Protein AF-Q5P622-F1 (afdb_monomer)

Structure (mmCIF, N/CA/C/O backbone):
data_AF-Q5P622-F1
#
_entry.id   AF-Q5P622-F1
#
loop_
_atom_site.group_PDB
_atom_site.id
_atom_site.type_symbol
_atom_site.label_atom_id
_atom_site.label_alt_id
_atom_site.label_comp_id
_atom_site.label_asym_id
_atom_site.label_entity_id
_atom_site.label_seq_id
_atom_site.pdbx_PDB_ins_code
_atom_site.Cartn_x
_atom_site.Cartn_y
_atom_site.Cartn_z
_atom_site.occupancy
_atom_site.B_iso_or_equiv
_atom_site.auth_seq_id
_atom_site.auth_comp_id
_atom_site.auth_asym_id
_atom_site.auth_atom_id
_atom_site.pdbx_PDB_model_num
ATOM 1 N N . THR A 1 1 ? 15.173 1.738 1.545 1.00 84.06 1 THR A N 1
ATOM 2 C CA . THR A 1 1 ? 15.722 2.927 2.232 1.00 84.06 1 THR A CA 1
ATOM 3 C C . THR A 1 1 ? 14.597 3.669 2.927 1.00 84.06 1 THR A C 1
ATOM 5 O O . THR A 1 1 ? 13.474 3.651 2.426 1.00 84.06 1 THR A O 1
ATOM 8 N N . LYS A 1 2 ? 14.891 4.326 4.054 1.00 83.44 2 LYS A N 1
ATOM 9 C CA . LYS A 1 2 ? 13.936 5.117 4.853 1.00 83.44 2 LYS A CA 1
ATOM 10 C C . LYS A 1 2 ? 13.090 6.080 4.001 1.00 83.44 2 LYS A C 1
ATOM 12 O O . LYS A 1 2 ? 11.866 6.056 4.067 1.00 83.44 2 LYS A O 1
ATOM 17 N N . GLY A 1 3 ? 13.731 6.799 3.074 1.00 87.62 3 GLY A N 1
ATOM 18 C CA . GLY A 1 3 ? 13.056 7.775 2.212 1.00 87.62 3 GLY A CA 1
ATOM 19 C C . GLY A 1 3 ? 11.990 7.209 1.259 1.00 87.62 3 GLY A C 1
ATOM 20 O O . GLY A 1 3 ? 11.073 7.938 0.894 1.00 87.62 3 GLY A O 1
ATOM 21 N N . LYS A 1 4 ? 12.048 5.923 0.867 1.00 86.00 4 LYS A N 1
ATOM 22 C CA . LYS A 1 4 ? 10.973 5.310 0.055 1.00 86.00 4 LYS A CA 1
ATOM 23 C C . LYS A 1 4 ? 9.694 5.138 0.879 1.00 86.00 4 LYS A C 1
ATOM 25 O O . LYS A 1 4 ? 8.614 5.485 0.411 1.00 86.00 4 LYS A O 1
ATOM 30 N N . VAL A 1 5 ? 9.840 4.653 2.113 1.00 91.88 5 VAL A N 1
ATOM 31 C CA . VAL A 1 5 ? 8.720 4.411 3.034 1.00 91.88 5 VAL A CA 1
ATOM 32 C C . VAL A 1 5 ? 8.069 5.730 3.443 1.00 91.88 5 VAL A C 1
ATOM 34 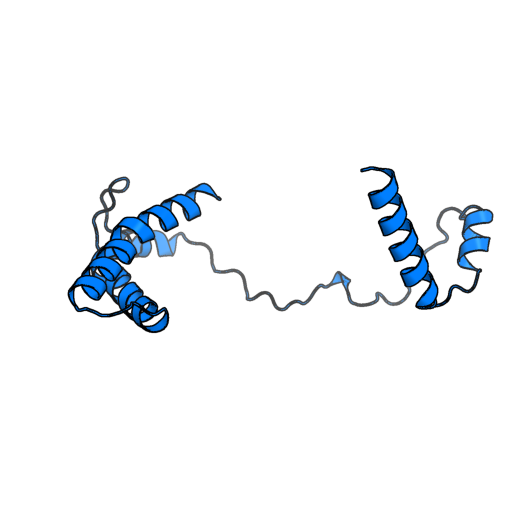O O . VAL A 1 5 ? 6.853 5.867 3.370 1.00 91.88 5 VAL A O 1
ATOM 37 N N . GLU A 1 6 ? 8.868 6.738 3.794 1.00 95.56 6 GLU A N 1
ATOM 38 C CA . GLU A 1 6 ? 8.348 8.047 4.207 1.00 95.56 6 GLU A CA 1
ATOM 39 C C . GLU A 1 6 ? 7.577 8.754 3.087 1.00 95.56 6 GLU A C 1
ATOM 41 O O . GLU A 1 6 ? 6.490 9.291 3.319 1.00 95.56 6 GLU A O 1
ATOM 46 N N . ARG A 1 7 ? 8.092 8.709 1.850 1.00 92.00 7 ARG A N 1
ATOM 47 C CA . ARG A 1 7 ? 7.394 9.276 0.687 1.00 92.00 7 ARG A CA 1
ATOM 48 C C . ARG A 1 7 ? 6.066 8.572 0.428 1.00 92.00 7 ARG A C 1
ATOM 50 O O . ARG A 1 7 ? 5.070 9.252 0.175 1.00 92.00 7 ARG A O 1
ATOM 57 N N . PHE A 1 8 ? 6.036 7.243 0.530 1.00 91.25 8 PHE A N 1
ATOM 58 C CA . PHE A 1 8 ? 4.799 6.478 0.388 1.00 91.25 8 PHE A CA 1
ATOM 59 C C . PHE A 1 8 ? 3.791 6.817 1.492 1.00 91.25 8 PHE A C 1
ATOM 61 O O . PHE A 1 8 ? 2.649 7.139 1.179 1.00 91.25 8 PHE A O 1
ATOM 68 N N . ASN A 1 9 ? 4.212 6.845 2.759 1.00 95.19 9 ASN A N 1
ATOM 69 C CA . ASN A 1 9 ? 3.330 7.188 3.879 1.00 95.19 9 ASN A CA 1
ATOM 70 C C . ASN A 1 9 ? 2.735 8.596 3.729 1.00 95.19 9 ASN A C 1
ATOM 72 O O . ASN A 1 9 ? 1.543 8.803 3.965 1.00 95.19 9 ASN A O 1
ATOM 76 N N . GLY A 1 10 ? 3.538 9.565 3.276 1.00 96.81 10 GLY A N 1
ATOM 77 C CA . GLY A 1 10 ? 3.053 10.909 2.970 1.00 96.81 10 GLY A CA 1
ATOM 78 C C . GLY A 1 10 ? 2.024 10.928 1.834 1.00 96.81 10 GLY A C 1
ATOM 79 O O . GLY A 1 10 ? 1.020 11.637 1.927 1.00 96.81 10 GLY A O 1
ATOM 80 N N . TYR A 1 11 ? 2.256 10.144 0.778 1.00 95.31 11 TYR A N 1
ATOM 81 C CA . TYR A 1 11 ? 1.317 9.995 -0.335 1.00 95.31 11 TYR A CA 1
ATOM 82 C C . TYR A 1 11 ? 0.002 9.342 0.111 1.00 95.31 11 TYR A C 1
ATOM 84 O O . TYR A 1 11 ? -1.060 9.925 -0.098 1.00 95.31 11 TYR A O 1
ATOM 92 N N . LEU A 1 12 ? 0.067 8.205 0.810 1.00 96.69 12 LEU A N 1
ATOM 93 C CA . LEU A 1 12 ? -1.096 7.493 1.347 1.00 96.69 12 LEU A CA 1
ATOM 94 C C . LEU A 1 12 ? -1.946 8.405 2.244 1.00 96.69 12 LEU A C 1
ATOM 96 O O . LEU A 1 12 ? -3.165 8.481 2.094 1.00 96.69 12 LEU A O 1
ATOM 100 N N . ARG A 1 13 ? -1.309 9.163 3.146 1.00 97.38 13 ARG A N 1
ATOM 101 C CA . ARG A 1 13 ? -2.030 10.074 4.041 1.00 97.38 13 ARG A CA 1
ATOM 102 C C . ARG A 1 13 ? -2.810 11.138 3.269 1.00 97.38 13 ARG A C 1
ATOM 104 O O . ARG A 1 13 ? -3.984 11.355 3.560 1.00 97.38 13 ARG A O 1
ATOM 111 N N . ARG A 1 14 ? -2.160 11.814 2.316 1.00 97.94 14 ARG A N 1
ATOM 112 C CA . ARG A 1 14 ? -2.762 12.940 1.583 1.00 9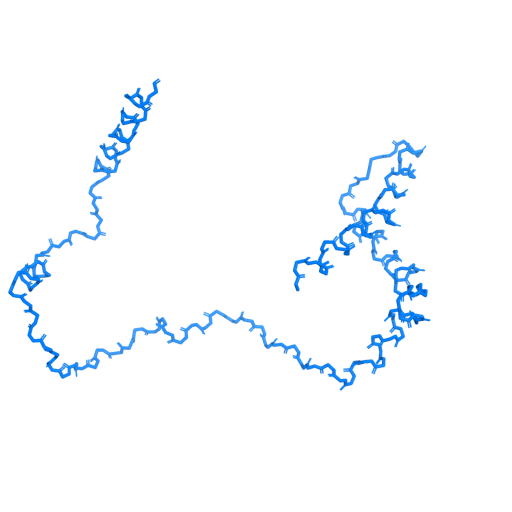7.94 14 ARG A CA 1
ATOM 113 C C . ARG A 1 14 ? -3.785 12.494 0.545 1.00 97.94 14 ARG A C 1
ATOM 115 O O . ARG A 1 14 ? -4.798 13.161 0.388 1.00 97.94 14 ARG A O 1
ATOM 122 N N . SER A 1 15 ? -3.521 11.397 -0.157 1.00 96.56 15 SER A N 1
ATOM 123 C CA . SER A 1 15 ? -4.319 10.983 -1.315 1.00 96.56 15 SER A CA 1
ATOM 124 C C . SER A 1 15 ? -5.401 9.954 -0.996 1.00 96.56 15 SER A C 1
ATOM 126 O O . SER A 1 15 ? -6.330 9.821 -1.785 1.00 96.56 15 SER A O 1
ATOM 128 N N . PHE A 1 16 ? -5.308 9.255 0.136 1.00 97.81 16 PHE A N 1
ATOM 129 C CA . PHE A 1 16 ? -6.300 8.263 0.554 1.00 97.81 16 PHE A CA 1
ATOM 130 C C . PHE A 1 16 ? -6.943 8.626 1.895 1.00 97.81 16 PHE A C 1
ATOM 132 O O . PHE A 1 16 ? -8.148 8.862 1.964 1.00 97.81 16 PHE A O 1
ATOM 139 N N . TYR A 1 17 ? -6.146 8.723 2.964 1.00 97.94 17 TYR A N 1
ATOM 140 C CA . TYR A 1 17 ? -6.693 8.784 4.323 1.00 97.94 17 TYR A CA 1
ATOM 141 C C . TYR A 1 17 ? -7.452 10.084 4.621 1.00 97.94 17 TYR A C 1
ATOM 143 O O . TYR A 1 17 ? -8.583 10.041 5.096 1.00 97.94 17 TYR A O 1
ATOM 151 N N . VAL A 1 18 ? -6.854 11.248 4.340 1.00 98.06 18 VAL A N 1
ATOM 152 C CA . VAL A 1 18 ? -7.487 12.549 4.625 1.00 98.06 18 VAL A CA 1
ATOM 153 C C . VAL A 1 18 ? -8.811 12.728 3.860 1.00 98.06 18 VAL A C 1
ATOM 155 O O . VAL A 1 18 ? -9.804 13.066 4.510 1.00 98.06 18 VAL A O 1
ATOM 158 N N . PRO A 1 19 ? -8.886 12.457 2.539 1.00 97.69 19 PRO A N 1
ATOM 159 C CA . PRO A 1 19 ? -10.152 12.496 1.808 1.00 97.69 19 PRO A CA 1
ATOM 160 C C . PRO A 1 19 ? -11.203 11.523 2.348 1.00 97.69 19 PRO A C 1
ATOM 162 O O . PRO A 1 19 ? -12.37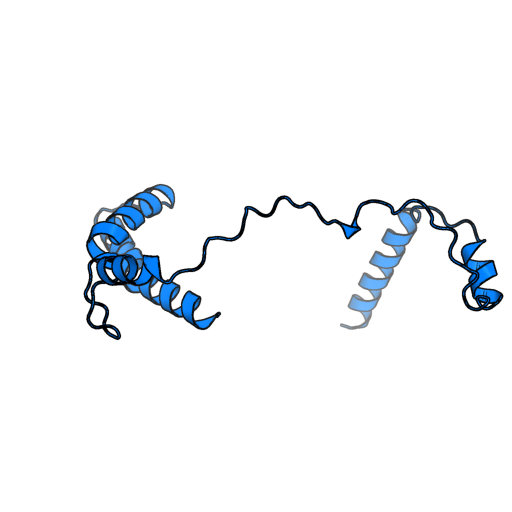8 11.879 2.424 1.00 97.69 19 PRO A O 1
ATOM 165 N N . LEU A 1 20 ? -10.805 10.306 2.731 1.00 97.69 20 LEU A N 1
ATOM 166 C CA . LEU A 1 20 ? -11.732 9.301 3.255 1.00 97.69 20 LEU A CA 1
ATOM 167 C C . LEU A 1 20 ? -12.318 9.727 4.608 1.00 97.69 20 LEU A C 1
ATOM 169 O O . LEU A 1 20 ? -13.529 9.677 4.807 1.00 97.69 20 LEU A O 1
ATOM 173 N N . VAL A 1 21 ? -11.475 10.221 5.518 1.00 98.00 21 VAL A N 1
ATOM 174 C CA . VAL A 1 21 ? -11.925 10.752 6.813 1.00 98.00 21 VAL A CA 1
ATOM 175 C C . VAL A 1 21 ? -12.867 11.941 6.627 1.00 98.00 21 VAL A C 1
ATOM 177 O O . VAL A 1 21 ? -13.855 12.048 7.349 1.00 98.00 21 VAL A O 1
ATOM 180 N N . ALA A 1 22 ? -12.589 12.836 5.674 1.00 97.88 22 ALA A N 1
ATOM 181 C CA . ALA A 1 22 ? -13.461 13.975 5.394 1.00 97.88 22 ALA A CA 1
ATOM 182 C C . ALA A 1 22 ? -14.857 13.533 4.919 1.00 97.88 22 ALA A C 1
ATOM 184 O O . ALA A 1 22 ? -15.852 14.043 5.430 1.00 97.88 22 ALA A O 1
ATOM 185 N N . GLN A 1 23 ? -14.932 12.547 4.018 1.00 97.31 23 GLN A N 1
ATOM 186 C CA . GLN A 1 23 ? -16.201 11.970 3.551 1.00 97.31 23 GLN A CA 1
ATOM 187 C C . GLN A 1 23 ? -16.999 11.335 4.697 1.00 97.31 23 GLN A C 1
ATOM 189 O O . GLN A 1 23 ? -18.194 11.582 4.835 1.00 97.31 23 GLN A O 1
ATOM 194 N N . PHE A 1 24 ? -16.336 10.569 5.568 1.00 97.75 24 PHE A N 1
ATOM 195 C CA . PHE A 1 24 ? -16.990 9.952 6.726 1.00 97.75 24 PHE A CA 1
ATOM 196 C C . PHE A 1 24 ? -17.519 11.004 7.702 1.00 97.75 24 PHE A C 1
ATOM 198 O O . PHE A 1 24 ? -18.668 10.919 8.128 1.00 97.75 24 PHE A O 1
ATOM 205 N N . LYS A 1 25 ? -16.730 12.048 7.981 1.00 97.31 25 LYS A N 1
ATOM 206 C CA . LYS A 1 25 ? -17.165 13.168 8.828 1.00 97.31 25 LYS A CA 1
ATOM 207 C C . LYS A 1 25 ? -18.394 13.881 8.266 1.00 97.31 25 LYS A C 1
ATOM 209 O O . LYS A 1 25 ? -19.285 14.220 9.035 1.00 97.31 25 LYS A O 1
ATOM 214 N N . GLN A 1 26 ? -18.457 14.090 6.951 1.00 97.56 26 GLN A N 1
ATOM 215 C 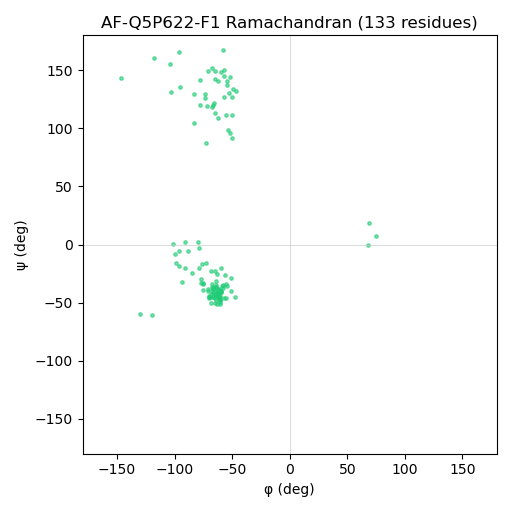CA . GLN A 1 26 ? -19.628 14.684 6.294 1.00 97.56 26 GLN A CA 1
ATOM 216 C C . GLN A 1 26 ? -20.876 13.806 6.432 1.00 97.56 26 GLN A C 1
ATOM 218 O O . GLN A 1 26 ? -21.972 14.329 6.597 1.00 97.56 26 GLN A O 1
ATOM 223 N N . ALA A 1 27 ? -20.706 12.483 6.426 1.00 96.75 27 ALA A N 1
ATOM 224 C CA . ALA A 1 27 ? -21.777 11.522 6.672 1.00 96.75 27 ALA A CA 1
ATOM 225 C C . ALA A 1 27 ? -22.119 11.336 8.167 1.00 96.75 27 ALA A C 1
ATOM 227 O O . ALA A 1 27 ? -22.958 10.503 8.496 1.00 96.75 27 ALA A O 1
ATOM 228 N N . GLY A 1 28 ? -21.467 12.066 9.082 1.00 97.44 28 GLY A N 1
ATOM 229 C CA . GLY A 1 28 ? -21.645 11.892 10.528 1.00 97.44 28 GLY A CA 1
ATOM 230 C C . GLY A 1 28 ? -21.084 10.572 11.073 1.00 97.44 28 GLY A C 1
ATOM 231 O O . GLY A 1 28 ? -21.459 10.151 12.165 1.00 97.44 28 GLY A O 1
ATOM 232 N N . LEU A 1 29 ? -20.195 9.911 10.327 1.00 97.06 29 LEU A N 1
ATOM 233 C CA . LEU A 1 29 ? -19.593 8.625 10.673 1.00 97.06 29 LEU A CA 1
ATOM 234 C C . LEU A 1 29 ? -18.146 8.788 11.156 1.00 97.06 29 LEU A C 1
ATOM 236 O O . LEU A 1 29 ? -17.430 9.720 10.779 1.00 97.06 29 LEU A O 1
ATOM 240 N N . VAL A 1 30 ? -17.689 7.824 11.955 1.00 96.12 30 VAL A N 1
ATOM 241 C CA . VAL A 1 30 ? -16.285 7.691 12.365 1.00 96.12 30 VAL A CA 1
ATOM 242 C C . VAL A 1 30 ? -15.648 6.565 11.562 1.00 96.12 30 VAL A C 1
ATOM 244 O O . VAL A 1 30 ? -16.204 5.477 11.460 1.00 96.12 30 VAL A O 1
ATOM 247 N N . LEU A 1 31 ? -14.481 6.832 10.978 1.00 97.06 31 LEU A N 1
ATOM 248 C CA . LEU A 1 31 ? -13.739 5.833 10.217 1.00 97.06 31 LEU A CA 1
ATOM 249 C C . LEU A 1 31 ? -13.008 4.874 11.166 1.00 97.06 31 LEU A C 1
ATOM 251 O O . LEU A 1 31 ? -12.127 5.303 11.913 1.00 97.06 31 LEU A O 1
ATOM 255 N N . ASP A 1 32 ? -13.328 3.584 11.090 1.00 96.75 32 ASP A N 1
ATOM 256 C CA . ASP A 1 32 ? -12.608 2.516 11.784 1.00 96.75 32 ASP A CA 1
ATOM 257 C C . ASP A 1 32 ? -11.556 1.836 10.882 1.00 96.75 32 ASP A C 1
ATOM 259 O O . ASP A 1 32 ? -11.535 1.986 9.654 1.00 96.75 32 ASP A O 1
ATOM 263 N N . ALA A 1 33 ? -10.660 1.067 11.505 1.00 96.06 33 ALA A N 1
ATOM 264 C CA . ALA A 1 33 ? -9.547 0.418 10.818 1.00 96.06 33 ALA A CA 1
ATOM 265 C C . ALA A 1 33 ? -9.983 -0.692 9.842 1.00 96.06 33 ALA A C 1
ATOM 267 O O . ALA A 1 33 ? -9.347 -0.867 8.796 1.00 96.06 33 ALA A O 1
ATOM 268 N N . ALA A 1 34 ? -11.051 -1.437 10.144 1.00 96.62 34 ALA A N 1
ATOM 269 C CA . ALA A 1 34 ? -11.535 -2.501 9.268 1.00 96.62 34 ALA A CA 1
ATOM 270 C C . ALA A 1 34 ? -12.139 -1.900 7.993 1.00 96.62 34 ALA A C 1
ATOM 272 O O . ALA A 1 34 ? -11.769 -2.300 6.884 1.00 96.62 34 ALA A O 1
ATOM 273 N N . THR A 1 35 ? -12.959 -0.858 8.137 1.00 96.69 35 THR A N 1
ATOM 274 C CA . THR A 1 35 ? -13.504 -0.111 6.997 1.00 96.69 35 THR A CA 1
ATOM 275 C C . THR A 1 35 ? -12.394 0.528 6.166 1.00 96.69 35 THR A C 1
ATOM 277 O O . THR A 1 35 ? -12.377 0.381 4.941 1.00 96.69 35 THR A O 1
ATOM 280 N N . ALA A 1 36 ? -11.406 1.165 6.804 1.00 96.88 36 ALA A N 1
ATOM 281 C CA . ALA A 1 36 ? -10.251 1.722 6.098 1.00 96.88 36 ALA A CA 1
ATOM 282 C C . ALA A 1 36 ? -9.467 0.653 5.313 1.00 96.88 36 ALA A C 1
ATOM 284 O O . ALA A 1 36 ? -8.996 0.927 4.211 1.00 96.88 36 ALA A O 1
ATOM 285 N N . THR A 1 37 ? -9.366 -0.574 5.834 1.00 96.56 37 THR A N 1
ATOM 286 C CA . THR A 1 37 ? -8.679 -1.692 5.163 1.00 96.56 37 THR A CA 1
ATOM 287 C C . THR A 1 37 ? -9.400 -2.143 3.891 1.00 96.56 37 THR A C 1
ATOM 289 O O . THR A 1 37 ? -8.758 -2.476 2.893 1.00 96.56 37 THR A O 1
ATOM 292 N N . VAL A 1 38 ? -10.731 -2.136 3.883 1.00 96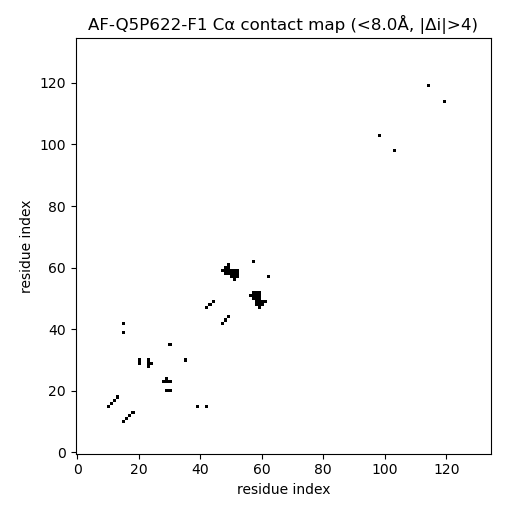.56 38 VAL A N 1
ATOM 293 C CA . VAL A 1 38 ? -11.502 -2.433 2.665 1.00 96.56 38 VAL A CA 1
ATOM 294 C C . VAL A 1 38 ? -11.360 -1.292 1.656 1.00 96.56 38 VAL A C 1
ATOM 296 O O . VAL A 1 38 ? -11.059 -1.528 0.486 1.00 96.56 38 VAL A O 1
ATOM 299 N N . GLN A 1 39 ? -11.497 -0.047 2.118 1.00 97.44 39 GLN A N 1
ATOM 300 C CA . GLN A 1 39 ? -11.403 1.138 1.261 1.00 97.44 39 GLN A CA 1
ATOM 301 C C . GLN A 1 39 ? -10.013 1.301 0.639 1.00 97.44 39 GLN A C 1
ATOM 303 O O . GLN A 1 39 ? -9.908 1.696 -0.521 1.00 97.44 39 GLN A O 1
ATOM 308 N N . VAL A 1 40 ? -8.939 0.962 1.364 1.00 97.69 40 VAL A N 1
ATOM 309 C CA . VAL A 1 40 ? -7.580 1.079 0.816 1.00 97.69 40 VAL A CA 1
ATOM 310 C C . VAL A 1 40 ? -7.342 0.081 -0.310 1.00 97.69 40 VAL A C 1
ATOM 312 O O . VAL A 1 40 ? -6.699 0.445 -1.286 1.00 97.69 40 VAL A O 1
ATOM 315 N N . ARG A 1 41 ? -7.891 -1.141 -0.232 1.00 96.25 41 ARG A N 1
ATOM 316 C CA . ARG A 1 41 ? -7.788 -2.122 -1.328 1.00 96.25 41 ARG A CA 1
ATOM 317 C C . ARG A 1 41 ? -8.427 -1.575 -2.597 1.00 96.25 41 ARG A C 1
ATOM 319 O O . ARG A 1 41 ? -7.764 -1.489 -3.623 1.00 96.25 41 ARG A O 1
ATOM 326 N N . ARG A 1 42 ? -9.665 -1.091 -2.479 1.00 96.88 42 ARG A N 1
ATOM 327 C CA . ARG A 1 42 ? -10.379 -0.460 -3.591 1.00 96.88 42 ARG A CA 1
ATOM 328 C C . ARG A 1 42 ? -9.608 0.731 -4.166 1.00 96.88 42 ARG A C 1
ATOM 330 O O . ARG A 1 42 ? -9.448 0.841 -5.375 1.00 96.88 42 ARG A O 1
ATOM 337 N N . TRP A 1 43 ? -9.092 1.607 -3.306 1.00 98.00 43 TRP A N 1
ATOM 338 C CA . TRP A 1 43 ? -8.307 2.763 -3.737 1.00 98.00 43 TRP A CA 1
ATOM 339 C C . TRP A 1 43 ? -6.995 2.368 -4.429 1.00 98.00 43 TRP A C 1
ATOM 341 O O . TRP A 1 43 ? -6.582 3.029 -5.382 1.00 98.00 43 TRP A O 1
ATOM 351 N N . LEU A 1 44 ? -6.332 1.300 -3.981 1.00 97.44 44 LEU A N 1
ATOM 352 C CA . LEU A 1 44 ? -5.144 0.783 -4.654 1.00 97.44 44 LEU A CA 1
ATOM 353 C C . LEU A 1 44 ? -5.479 0.340 -6.080 1.00 97.44 44 LEU A C 1
ATOM 355 O O . LEU A 1 44 ? -4.772 0.741 -7.004 1.00 97.44 44 LEU A O 1
ATOM 359 N N . ASP A 1 45 ? -6.566 -0.407 -6.254 1.00 96.62 45 ASP A N 1
ATOM 360 C CA . ASP A 1 45 ? -6.975 -0.958 -7.548 1.00 96.62 45 ASP A CA 1
ATOM 361 C C . ASP A 1 45 ? -7.479 0.125 -8.513 1.00 96.62 45 ASP A C 1
ATOM 363 O O . ASP A 1 45 ? -7.063 0.170 -9.669 1.00 96.62 45 ASP A O 1
ATOM 367 N N . GLU A 1 46 ? -8.326 1.036 -8.032 1.00 97.38 46 GLU A N 1
ATOM 368 C CA . GLU A 1 46 ? -9.021 2.018 -8.877 1.00 97.38 46 GLU A CA 1
ATOM 369 C C . GLU A 1 46 ? -8.257 3.338 -9.052 1.00 97.38 46 GLU A C 1
ATOM 371 O O . GLU A 1 46 ? -8.539 4.091 -9.982 1.00 97.38 46 GLU A O 1
ATOM 376 N N . VAL A 1 47 ? -7.304 3.656 -8.166 1.00 96.88 47 VAL A N 1
ATOM 377 C CA . VAL A 1 47 ? -6.632 4.967 -8.158 1.00 96.88 47 VAL A CA 1
ATOM 378 C C . VAL A 1 47 ? -5.116 4.831 -8.123 1.00 96.88 47 VAL A C 1
ATOM 380 O O . VAL A 1 47 ? -4.426 5.332 -9.011 1.00 96.88 47 VAL A O 1
ATOM 383 N N . ALA A 1 48 ? -4.555 4.192 -7.097 1.00 96.94 48 ALA A N 1
ATOM 384 C CA . ALA A 1 48 ? -3.116 4.275 -6.857 1.00 96.94 48 ALA A CA 1
ATOM 385 C C . ALA A 1 48 ? -2.286 3.512 -7.901 1.00 96.94 48 ALA A C 1
ATOM 387 O O . ALA A 1 48 ? -1.234 4.013 -8.308 1.00 96.94 48 ALA A O 1
ATOM 388 N N . ASN A 1 49 ? -2.748 2.329 -8.320 1.00 96.81 49 ASN A N 1
ATOM 389 C CA . ASN A 1 49 ? -2.025 1.443 -9.235 1.00 96.81 49 ASN A CA 1
ATOM 390 C C . ASN A 1 49 ? -2.242 1.792 -10.716 1.00 96.81 49 ASN A C 1
ATOM 392 O O . ASN A 1 49 ? -1.367 1.504 -11.533 1.00 96.81 49 ASN A O 1
ATOM 396 N N . VAL A 1 50 ? -3.360 2.443 -11.050 1.00 97.31 50 VAL A N 1
ATOM 397 C CA . VAL A 1 50 ? -3.731 2.827 -12.429 1.00 97.31 50 VAL A CA 1
ATOM 398 C C . VAL A 1 50 ? -3.439 4.294 -12.765 1.00 97.31 50 VAL A C 1
ATOM 400 O O . VAL A 1 50 ? -3.537 4.701 -13.920 1.00 97.31 50 VAL A O 1
ATOM 403 N N . ARG A 1 51 ? -3.052 5.127 -11.788 1.00 96.19 51 ARG A N 1
ATOM 404 C CA . ARG A 1 51 ? -2.655 6.520 -12.067 1.00 96.19 51 ARG A CA 1
ATOM 405 C C . ARG A 1 51 ? -1.392 6.583 -12.918 1.00 96.19 51 ARG A C 1
ATOM 407 O O . ARG A 1 51 ? -0.474 5.792 -12.733 1.00 96.19 51 ARG A O 1
ATOM 414 N N . VAL A 1 52 ? -1.265 7.624 -13.731 1.00 96.62 52 VAL A N 1
ATOM 415 C CA . VAL A 1 52 ? 0.014 7.963 -14.363 1.00 96.62 52 VAL A CA 1
ATOM 416 C C . VAL A 1 52 ? 0.961 8.528 -13.302 1.00 96.62 52 VAL A C 1
ATOM 418 O O . VAL A 1 52 ? 0.656 9.526 -12.641 1.00 96.62 52 VAL A O 1
ATOM 421 N N . HIS A 1 53 ? 2.099 7.873 -13.082 1.00 95.19 53 HIS A N 1
ATOM 422 C CA . HIS A 1 53 ? 3.050 8.290 -12.056 1.00 95.19 53 HIS A CA 1
ATOM 423 C C . HIS A 1 53 ? 3.972 9.412 -12.564 1.00 95.19 53 HIS A C 1
ATOM 425 O O . HIS A 1 53 ? 4.596 9.295 -13.612 1.00 95.19 53 HIS A O 1
ATOM 431 N N . GLY A 1 54 ? 4.100 10.500 -11.794 1.00 92.31 54 GLY A N 1
ATOM 432 C CA . GLY A 1 54 ? 4.709 11.753 -12.267 1.00 92.31 54 GLY A CA 1
ATOM 433 C C . GLY A 1 54 ? 6.197 11.697 -12.632 1.00 92.31 54 GLY A C 1
ATOM 434 O O . GLY A 1 54 ? 6.654 12.526 -13.405 1.00 92.31 54 GLY A O 1
ATOM 435 N N . THR A 1 55 ? 6.962 10.737 -12.106 1.00 91.94 55 THR A N 1
ATOM 436 C CA . THR A 1 55 ? 8.386 10.577 -12.471 1.00 91.94 55 THR A CA 1
ATOM 437 C C . THR A 1 55 ? 8.591 9.582 -13.607 1.00 91.94 55 THR A C 1
ATOM 439 O O . THR A 1 55 ? 9.526 9.728 -14.381 1.00 91.94 55 THR A O 1
ATOM 442 N N . THR A 1 56 ? 7.750 8.551 -13.693 1.00 92.25 56 THR A N 1
ATOM 443 C CA . THR A 1 56 ? 7.931 7.446 -14.650 1.00 92.25 56 THR A CA 1
ATOM 444 C C . THR A 1 56 ? 7.072 7.610 -15.897 1.00 92.25 56 THR A C 1
ATOM 446 O O . THR A 1 56 ? 7.313 6.914 -16.869 1.00 92.25 56 THR A O 1
ATOM 449 N N . GLY A 1 57 ? 6.056 8.480 -15.879 1.00 96.38 57 GLY A N 1
ATOM 450 C CA . GLY A 1 57 ? 5.129 8.690 -16.997 1.00 96.38 57 GLY A CA 1
ATOM 451 C C . GLY A 1 57 ? 4.209 7.502 -17.298 1.00 96.38 57 GLY A C 1
ATOM 452 O O . GLY A 1 57 ? 3.369 7.583 -18.185 1.00 96.38 57 GLY A O 1
ATOM 453 N N . GLU A 1 58 ? 4.332 6.412 -16.546 1.00 96.62 58 GLU A N 1
ATOM 454 C CA . GLU A 1 58 ? 3.625 5.152 -16.761 1.00 96.62 58 GLU A CA 1
ATOM 455 C C . GLU A 1 58 ? 2.719 4.822 -15.569 1.00 96.62 58 GLU A C 1
ATOM 457 O O . GLU A 1 58 ? 2.905 5.332 -14.456 1.00 96.62 58 GLU A O 1
ATOM 462 N N . GLN A 1 59 ? 1.744 3.940 -15.796 1.00 97.56 59 GLN A N 1
ATOM 463 C CA . GLN A 1 59 ? 0.915 3.398 -14.723 1.00 97.56 59 GLN A CA 1
ATOM 464 C C . GLN A 1 59 ? 1.723 2.389 -13.894 1.00 97.56 59 GLN A C 1
ATOM 466 O O . GLN A 1 59 ? 2.298 1.469 -14.484 1.00 97.56 59 GLN A O 1
ATOM 471 N N . PRO A 1 60 ? 1.758 2.495 -12.550 1.00 96.50 60 PRO A N 1
ATOM 472 C CA . PRO A 1 60 ? 2.482 1.555 -11.697 1.00 96.50 60 PRO A CA 1
ATOM 473 C C . PRO A 1 60 ? 2.152 0.084 -11.966 1.00 96.50 60 PRO A C 1
ATOM 475 O O . PRO A 1 60 ? 3.064 -0.738 -11.985 1.00 96.50 60 PRO A O 1
ATOM 478 N N . VAL A 1 61 ? 0.881 -0.253 -12.219 1.00 97.25 61 VAL A N 1
ATOM 479 C CA . VAL A 1 61 ? 0.466 -1.634 -12.516 1.00 97.25 61 VAL A CA 1
ATOM 480 C C . VAL A 1 61 ? 1.066 -2.159 -13.821 1.00 97.25 61 VAL A C 1
ATOM 482 O O . VAL A 1 61 ? 1.571 -3.279 -13.859 1.00 97.25 61 VAL A O 1
ATOM 485 N N . ALA A 1 62 ? 1.074 -1.336 -14.873 1.00 96.69 62 ALA A N 1
ATOM 486 C CA . ALA A 1 62 ? 1.643 -1.698 -16.166 1.00 96.69 62 ALA A CA 1
ATOM 487 C C . ALA A 1 62 ? 3.168 -1.828 -16.070 1.00 96.69 62 ALA A C 1
ATOM 489 O O . ALA A 1 62 ? 3.747 -2.804 -16.550 1.00 96.69 62 ALA A O 1
ATOM 490 N N . ARG A 1 63 ? 3.808 -0.884 -15.368 1.00 95.81 63 ARG A N 1
ATOM 491 C CA . ARG A 1 63 ? 5.253 -0.899 -15.133 1.00 95.81 63 ARG A CA 1
ATOM 492 C C . ARG A 1 63 ? 5.690 -2.146 -14.371 1.00 95.81 63 ARG A C 1
ATOM 494 O O . ARG A 1 63 ? 6.622 -2.825 -14.791 1.00 95.81 63 ARG A O 1
ATOM 501 N N . LEU A 1 64 ? 4.992 -2.476 -13.283 1.00 94.75 64 LEU A N 1
ATOM 502 C CA . LEU A 1 64 ? 5.294 -3.655 -12.472 1.00 94.75 64 LEU A CA 1
ATOM 503 C C . LEU A 1 64 ? 5.149 -4.951 -13.279 1.00 94.75 64 LEU A C 1
ATOM 505 O O . LEU A 1 64 ? 5.961 -5.859 -13.115 1.00 94.75 64 LEU A O 1
ATOM 509 N N . ALA A 1 65 ? 4.143 -5.039 -14.155 1.00 95.56 65 ALA A N 1
ATOM 510 C CA . ALA A 1 65 ? 3.965 -6.195 -15.029 1.00 95.56 65 ALA A CA 1
ATOM 511 C C . ALA A 1 65 ? 5.156 -6.376 -15.987 1.00 95.56 65 ALA A C 1
ATOM 513 O O . ALA A 1 65 ? 5.659 -7.492 -16.118 1.00 95.56 65 ALA A O 1
ATOM 514 N N . ALA A 1 66 ? 5.645 -5.288 -16.591 1.00 94.62 66 ALA A N 1
ATOM 515 C CA . ALA A 1 66 ? 6.809 -5.317 -17.477 1.00 94.62 66 ALA A CA 1
ATOM 516 C C . ALA A 1 66 ? 8.111 -5.668 -16.733 1.00 94.62 66 ALA A C 1
ATOM 518 O O . ALA A 1 66 ? 8.915 -6.462 -17.217 1.00 94.62 66 ALA A O 1
ATOM 519 N N . GLU A 1 67 ? 8.312 -5.118 -15.533 1.00 95.12 67 GLU A N 1
ATOM 520 C CA . GLU A 1 67 ? 9.531 -5.337 -14.743 1.00 95.12 67 GLU A CA 1
ATOM 521 C C . GLU A 1 67 ? 9.578 -6.715 -14.071 1.00 95.12 67 GLU A C 1
ATOM 523 O O . GLU A 1 67 ? 10.653 -7.167 -13.678 1.00 95.12 67 GLU A O 1
ATOM 528 N N . ARG A 1 68 ? 8.442 -7.421 -13.970 1.00 94.75 68 ARG A N 1
ATOM 529 C CA . ARG A 1 68 ? 8.328 -8.692 -13.238 1.00 94.75 68 ARG A CA 1
ATOM 530 C C . ARG A 1 68 ? 9.329 -9.754 -13.687 1.00 94.75 68 ARG A C 1
ATOM 532 O O . ARG A 1 68 ? 9.812 -10.504 -12.846 1.00 94.75 68 ARG A O 1
ATOM 539 N N . ALA A 1 69 ? 9.650 -9.802 -14.979 1.00 92.69 69 ALA A N 1
ATOM 540 C CA . ALA A 1 69 ? 10.616 -10.750 -15.534 1.00 92.69 69 ALA A CA 1
ATOM 541 C C . ALA A 1 69 ? 12.066 -10.481 -15.084 1.00 92.69 69 ALA A C 1
ATOM 543 O O . ALA A 1 69 ? 12.888 -11.391 -15.106 1.00 92.69 69 ALA A O 1
ATOM 544 N N . ALA A 1 70 ? 12.377 -9.251 -14.667 1.00 94.81 70 ALA A N 1
ATOM 545 C CA . ALA A 1 70 ? 13.700 -8.847 -14.196 1.00 94.81 70 ALA A CA 1
ATOM 546 C C . ALA A 1 70 ? 13.838 -8.887 -12.661 1.00 94.81 70 ALA A C 1
ATOM 548 O O . ALA A 1 70 ? 14.926 -8.647 -12.135 1.00 94.81 70 ALA A O 1
ATOM 549 N N . LEU A 1 71 ? 12.754 -9.162 -11.925 1.00 94.00 71 LEU A N 1
ATOM 550 C CA . LEU A 1 71 ? 12.785 -9.236 -10.466 1.00 94.00 71 LEU A CA 1
ATOM 551 C C . LEU A 1 71 ? 13.378 -10.568 -9.994 1.00 94.00 71 LEU A C 1
ATOM 553 O O . LEU A 1 71 ? 13.096 -11.632 -10.540 1.00 94.00 71 LEU A O 1
ATOM 557 N N . GLN A 1 72 ? 14.172 -10.508 -8.925 1.00 94.19 72 GLN A N 1
ATOM 558 C CA . GLN A 1 72 ? 14.654 -11.702 -8.234 1.00 94.19 72 GLN A CA 1
ATOM 559 C C . GLN A 1 72 ? 13.492 -12.432 -7.548 1.00 94.19 72 GLN A C 1
ATOM 561 O O . GLN A 1 72 ? 12.502 -11.815 -7.141 1.00 94.19 72 GLN A O 1
ATOM 566 N N . ALA A 1 73 ? 13.629 -13.749 -7.389 1.00 91.00 73 ALA A N 1
ATOM 567 C CA . ALA A 1 73 ? 12.694 -14.531 -6.592 1.00 91.00 73 ALA A CA 1
ATOM 568 C C . ALA A 1 73 ? 12.657 -14.020 -5.142 1.00 91.00 73 ALA A C 1
ATOM 570 O O . ALA A 1 73 ? 13.660 -13.548 -4.603 1.00 91.00 73 ALA A O 1
ATOM 571 N N . LEU A 1 74 ? 11.491 -14.133 -4.502 1.00 89.06 74 LEU A N 1
ATOM 572 C CA . LEU A 1 74 ? 11.377 -13.862 -3.073 1.00 89.06 74 LEU A CA 1
ATOM 573 C C . LEU A 1 74 ? 12.259 -14.850 -2.304 1.00 89.06 74 LEU A C 1
ATOM 575 O O . LEU A 1 74 ? 12.311 -16.034 -2.641 1.00 89.06 74 LEU A O 1
ATOM 579 N N . ALA A 1 75 ? 12.927 -14.362 -1.259 1.00 87.62 75 ALA A N 1
ATOM 580 C CA . ALA A 1 75 ? 13.644 -15.233 -0.341 1.00 87.62 75 ALA A CA 1
ATOM 581 C C . ALA A 1 75 ? 12.677 -16.279 0.249 1.00 87.62 75 ALA A C 1
ATOM 583 O O . ALA A 1 75 ? 11.500 -15.962 0.476 1.00 87.62 75 ALA A O 1
ATOM 584 N N . PRO A 1 76 ? 13.142 -17.514 0.504 1.00 85.69 76 PRO A N 1
ATOM 585 C CA . PRO A 1 76 ? 12.321 -18.503 1.184 1.00 85.69 76 PRO A CA 1
ATOM 586 C C . PRO A 1 76 ? 11.871 -17.962 2.552 1.00 85.69 76 PRO A C 1
ATOM 588 O O . PRO A 1 76 ? 12.590 -17.162 3.159 1.00 85.69 76 PRO A O 1
ATOM 591 N N . PRO A 1 77 ? 10.696 -18.384 3.058 1.00 86.25 77 PRO A N 1
ATOM 592 C CA . PRO A 1 77 ? 10.234 -17.984 4.381 1.00 86.25 77 PRO A CA 1
ATOM 593 C C . PRO A 1 77 ? 11.316 -18.268 5.423 1.00 86.25 77 PRO A C 1
ATOM 595 O O . PRO A 1 77 ? 11.854 -19.376 5.470 1.00 86.25 77 PRO A O 1
ATOM 598 N N . TRP A 1 78 ? 11.637 -17.278 6.254 1.00 81.56 78 TRP A N 1
ATOM 599 C CA . TRP A 1 78 ? 12.580 -17.473 7.348 1.00 81.56 78 TRP A CA 1
ATOM 600 C C . TRP A 1 78 ? 11.983 -18.467 8.351 1.00 81.56 78 TRP A C 1
ATOM 602 O O . TRP A 1 78 ? 10.958 -18.186 8.968 1.00 81.56 78 TRP A O 1
ATOM 612 N N . ARG A 1 79 ? 12.597 -19.650 8.473 1.00 80.94 79 ARG A N 1
ATOM 613 C CA . ARG A 1 79 ? 12.115 -20.742 9.339 1.00 80.94 79 ARG A CA 1
ATOM 614 C C . ARG A 1 79 ? 12.639 -20.677 10.774 1.00 80.94 79 ARG A C 1
ATOM 616 O O . ARG A 1 79 ? 12.203 -21.465 11.599 1.00 80.94 79 ARG A O 1
ATOM 623 N N . GLY A 1 80 ? 13.548 -19.749 11.081 1.00 73.69 80 GLY A N 1
ATOM 624 C CA . GLY A 1 80 ? 14.178 -19.671 12.402 1.00 73.69 80 GLY A CA 1
ATOM 625 C C . GLY A 1 80 ? 15.238 -20.747 12.663 1.00 73.69 80 GLY A C 1
ATOM 626 O O . GLY A 1 80 ? 15.750 -20.823 13.774 1.00 73.69 80 GLY A O 1
ATOM 627 N N . ASP A 1 81 ? 15.608 -21.540 11.653 1.00 66.50 81 ASP A N 1
ATOM 628 C CA . ASP A 1 81 ? 16.689 -22.522 11.749 1.00 66.50 81 ASP A CA 1
ATOM 629 C C . ASP A 1 81 ? 18.046 -21.798 11.773 1.00 66.50 81 ASP A C 1
ATOM 631 O O . ASP A 1 81 ? 18.667 -21.539 10.742 1.00 66.50 81 ASP A O 1
ATOM 635 N N . ILE A 1 82 ? 18.491 -21.405 12.966 1.00 63.41 82 ILE A N 1
ATOM 636 C CA . ILE A 1 82 ? 19.830 -20.858 13.190 1.00 63.41 82 ILE A CA 1
ATOM 637 C C . ILE A 1 82 ? 20.779 -22.053 13.336 1.00 63.41 82 ILE A C 1
ATOM 639 O O . ILE A 1 82 ? 20.800 -22.701 14.381 1.00 63.41 82 ILE A O 1
ATOM 643 N N . GLU A 1 83 ? 21.579 -22.347 12.304 1.00 58.31 83 GLU A N 1
ATOM 644 C CA . GLU A 1 83 ? 22.581 -23.434 12.336 1.00 58.31 83 GLU A CA 1
ATOM 645 C C . GLU A 1 83 ? 23.513 -23.368 13.561 1.00 58.31 83 GLU A C 1
ATOM 647 O O . GLU A 1 83 ? 23.957 -24.403 14.050 1.00 58.31 83 GLU A O 1
ATOM 652 N N . GLY A 1 84 ? 23.764 -22.170 14.098 1.00 56.97 84 GLY A N 1
ATOM 653 C CA . GLY A 1 84 ? 24.648 -21.942 15.244 1.00 56.97 84 GLY A CA 1
ATOM 654 C C . GLY A 1 84 ? 24.066 -22.243 16.631 1.00 56.97 84 GLY A C 1
ATOM 655 O O . GLY A 1 84 ? 24.791 -22.097 17.606 1.00 56.97 84 GLY A O 1
ATOM 656 N N . ALA A 1 85 ? 22.789 -22.627 16.751 1.00 54.47 85 ALA A N 1
ATOM 657 C CA . ALA A 1 85 ? 22.168 -22.933 18.050 1.00 54.47 85 ALA A CA 1
ATOM 658 C C . ALA A 1 85 ? 22.054 -24.438 18.344 1.00 54.47 85 ALA A C 1
ATOM 660 O O . ALA A 1 85 ? 21.548 -24.819 19.401 1.00 54.47 85 ALA A O 1
ATOM 661 N N . ARG A 1 86 ? 22.513 -25.314 17.438 1.00 54.97 86 ARG A N 1
ATOM 662 C CA . ARG A 1 86 ? 22.729 -26.712 17.821 1.00 54.97 86 ARG A CA 1
ATOM 663 C C . ARG A 1 86 ? 23.987 -26.750 18.683 1.00 54.97 86 ARG A C 1
ATOM 665 O O . ARG A 1 86 ? 25.007 -26.256 18.207 1.00 54.97 86 ARG A O 1
ATOM 672 N N . PRO A 1 87 ? 23.953 -27.323 19.900 1.00 52.94 87 PRO A N 1
ATOM 673 C CA . PRO A 1 87 ? 25.187 -27.604 20.612 1.00 52.94 87 PRO A CA 1
ATOM 674 C C . PRO A 1 87 ? 26.040 -28.464 19.679 1.00 52.94 87 PRO A C 1
ATOM 676 O O . PRO A 1 87 ? 25.653 -29.587 19.346 1.00 52.94 87 PRO A O 1
ATOM 679 N N . GLN A 1 88 ? 27.152 -27.921 19.172 1.00 56.69 88 GLN A N 1
ATOM 680 C CA . GLN A 1 88 ? 28.162 -28.784 18.585 1.00 56.69 88 GLN A CA 1
ATOM 681 C C . GLN A 1 88 ? 28.544 -29.768 19.690 1.00 56.69 88 GLN A C 1
ATOM 683 O O . GLN A 1 88 ? 28.825 -29.344 20.811 1.00 56.69 88 GLN A O 1
ATOM 688 N N . ALA A 1 89 ? 28.485 -31.073 19.399 1.00 62.12 89 ALA A N 1
ATOM 689 C CA . ALA A 1 89 ? 29.077 -32.069 20.283 1.00 62.12 89 ALA A CA 1
ATOM 690 C C . ALA A 1 89 ? 30.474 -31.566 20.651 1.00 62.12 89 ALA A C 1
ATOM 692 O O . ALA A 1 89 ? 31.169 -31.107 19.743 1.00 62.12 89 ALA A O 1
ATOM 693 N N . GLU A 1 90 ? 30.821 -31.581 21.942 1.00 57.06 90 GLU A N 1
ATOM 694 C CA . GLU A 1 90 ? 32.114 -31.126 22.457 1.00 57.06 90 GLU A CA 1
ATOM 695 C C . GLU A 1 90 ? 33.227 -31.796 21.652 1.00 57.06 90 GLU A C 1
ATOM 697 O O . GLU A 1 90 ? 33.657 -32.915 21.928 1.00 57.06 90 GLU A O 1
ATOM 702 N N . ALA A 1 91 ? 33.669 -31.125 20.592 1.00 57.78 91 ALA A N 1
ATOM 703 C CA . ALA A 1 91 ? 34.901 -31.470 19.940 1.00 57.78 91 ALA A CA 1
ATOM 704 C C . ALA A 1 91 ? 35.951 -31.166 20.998 1.00 57.78 91 ALA A C 1
ATOM 706 O O . ALA A 1 91 ? 35.990 -30.048 21.514 1.00 57.78 91 ALA A O 1
ATOM 707 N N . ALA A 1 92 ? 36.742 -32.173 21.365 1.00 58.22 92 ALA A N 1
ATOM 708 C CA . ALA A 1 92 ? 37.911 -31.979 22.200 1.00 58.22 92 ALA A CA 1
ATOM 709 C C . ALA A 1 92 ? 38.763 -30.895 21.531 1.00 58.22 92 ALA A C 1
ATOM 711 O O . ALA A 1 92 ? 39.424 -31.140 20.522 1.00 58.22 92 ALA A O 1
ATOM 712 N N . HIS A 1 93 ? 38.639 -29.664 22.019 1.00 52.41 93 HIS A N 1
ATOM 713 C CA . HIS A 1 93 ? 39.442 -28.560 21.545 1.00 52.41 93 HIS A CA 1
ATOM 714 C C . HIS A 1 93 ? 40.871 -28.875 21.968 1.00 52.41 93 HIS A C 1
ATOM 716 O O . HIS A 1 93 ? 41.136 -29.048 23.156 1.00 52.41 93 HIS A O 1
ATOM 722 N N . ASP A 1 94 ? 41.757 -28.984 20.980 1.00 59.44 94 ASP A N 1
ATOM 723 C CA . ASP A 1 94 ? 43.197 -29.042 21.199 1.00 59.44 94 ASP A CA 1
ATOM 724 C C . ASP A 1 94 ? 43.590 -27.886 22.130 1.00 59.44 94 ASP A C 1
ATOM 726 O O . ASP A 1 94 ? 43.068 -26.775 21.978 1.00 59.44 94 ASP A O 1
ATOM 730 N N . GLU A 1 95 ? 44.411 -28.185 23.140 1.00 62.22 95 GLU A N 1
ATOM 731 C CA . GLU A 1 95 ? 44.699 -27.318 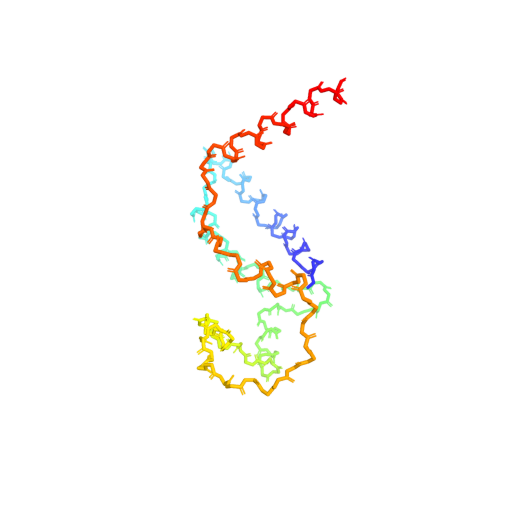24.287 1.00 62.22 95 GLU A CA 1
ATOM 732 C C . GLU A 1 95 ? 45.121 -25.916 23.817 1.00 62.22 95 GLU A C 1
ATOM 734 O O . GLU A 1 95 ? 46.276 -25.654 23.476 1.00 62.22 95 GLU A O 1
ATOM 739 N N . GLY A 1 96 ? 44.156 -24.992 23.786 1.00 63.69 96 GLY A N 1
ATOM 740 C CA . GLY A 1 96 ? 44.417 -23.577 23.559 1.00 63.69 96 GLY A CA 1
ATOM 741 C C . GLY A 1 96 ? 45.386 -23.029 24.616 1.00 63.69 96 GLY A C 1
ATOM 742 O O . GLY A 1 96 ? 45.632 -23.683 25.632 1.00 63.69 96 GLY A O 1
ATOM 743 N N . PRO A 1 97 ? 45.939 -21.818 24.422 1.00 68.88 97 PRO A N 1
ATOM 744 C CA . PRO A 1 97 ? 46.925 -21.257 25.340 1.00 68.88 97 PRO A CA 1
ATOM 745 C C . PRO A 1 97 ? 46.422 -21.341 26.783 1.00 68.88 97 PRO A C 1
ATOM 747 O O . PRO A 1 97 ? 45.304 -20.906 27.076 1.00 68.88 97 PRO A O 1
ATOM 750 N N . VAL A 1 98 ? 47.251 -21.927 27.659 1.00 74.12 98 VAL A N 1
ATOM 751 C CA . VAL A 1 98 ? 46.903 -22.197 29.058 1.00 74.12 98 VAL A CA 1
ATOM 752 C C . VAL A 1 98 ? 46.347 -20.923 29.675 1.00 74.12 98 VAL A C 1
ATOM 754 O O . VAL A 1 98 ? 47.041 -19.919 29.846 1.00 74.12 98 VAL A O 1
ATOM 757 N N . ARG A 1 99 ? 45.050 -20.966 29.975 1.00 79.44 99 ARG A N 1
ATOM 758 C CA . ARG A 1 99 ? 44.328 -19.858 30.585 1.00 79.44 99 ARG A CA 1
ATOM 759 C C . ARG A 1 99 ? 45.050 -19.439 31.878 1.00 79.44 99 ARG A C 1
ATOM 761 O O . ARG A 1 99 ? 45.425 -20.321 32.656 1.00 79.44 99 ARG A O 1
ATOM 768 N N . PRO A 1 100 ? 45.207 -18.129 32.153 1.00 84.81 100 PRO A N 1
ATOM 769 C CA . PRO A 1 100 ? 45.857 -17.660 33.371 1.00 84.81 100 PRO A CA 1
ATOM 770 C C . PRO A 1 100 ? 45.241 -18.293 34.630 1.00 84.81 100 PRO A C 1
ATOM 772 O O . PRO A 1 100 ? 44.017 -18.474 34.680 1.00 84.81 100 PRO A O 1
ATOM 775 N N . PRO A 1 101 ? 46.046 -18.595 35.665 1.00 81.44 101 PRO A N 1
ATOM 776 C CA . PRO A 1 101 ? 45.605 -19.370 36.828 1.00 81.44 101 PRO A CA 1
ATOM 777 C C . PRO A 1 101 ? 44.416 -18.731 37.558 1.00 81.44 101 PRO A C 1
ATOM 779 O O . PRO A 1 101 ? 43.510 -19.439 37.984 1.00 81.44 101 PRO A O 1
ATOM 782 N N . ALA A 1 102 ? 44.351 -17.396 37.614 1.00 83.44 102 ALA A N 1
ATOM 783 C CA . ALA A 1 102 ? 43.225 -16.674 38.207 1.00 83.44 102 ALA A CA 1
ATOM 784 C C . ALA A 1 102 ? 41.891 -16.934 37.481 1.00 83.44 102 ALA A C 1
ATOM 786 O O . ALA A 1 102 ? 40.851 -17.077 38.116 1.00 83.44 102 ALA A O 1
ATOM 787 N N . VAL A 1 103 ? 41.915 -17.036 36.149 1.00 78.81 103 VAL A N 1
ATOM 788 C CA . VAL A 1 103 ? 40.702 -17.264 35.351 1.00 78.81 103 VAL A CA 1
ATOM 789 C C . VAL A 1 103 ? 40.274 -18.730 35.446 1.00 78.81 103 VAL A C 1
ATOM 791 O O . VAL A 1 103 ? 39.082 -19.016 35.462 1.00 78.81 103 VAL A O 1
ATOM 794 N N . ARG A 1 104 ? 41.224 -19.668 35.562 1.00 81.19 104 ARG A N 1
ATOM 795 C CA . ARG A 1 104 ? 40.913 -21.080 35.841 1.00 81.19 104 ARG A CA 1
ATOM 796 C C . ARG A 1 104 ? 40.234 -21.253 37.199 1.00 81.19 104 ARG A C 1
ATOM 798 O O . ARG A 1 104 ? 39.139 -21.798 37.247 1.00 81.19 104 ARG A O 1
ATOM 805 N N . ALA A 1 105 ? 40.826 -20.695 38.255 1.00 82.62 105 ALA A N 1
ATOM 806 C CA . ALA A 1 105 ? 40.260 -20.737 39.602 1.00 82.62 105 ALA A CA 1
ATOM 807 C C . ALA A 1 105 ? 38.848 -20.118 39.663 1.00 82.62 105 ALA A C 1
ATOM 809 O O . ALA A 1 105 ? 37.960 -20.633 40.340 1.00 82.62 105 ALA A O 1
ATOM 810 N N . HIS A 1 106 ? 38.609 -19.038 38.909 1.00 79.00 106 HIS A N 1
ATOM 811 C CA . HIS A 1 106 ? 37.289 -18.414 38.830 1.00 79.00 106 HIS A CA 1
ATOM 812 C C . HIS A 1 106 ? 36.236 -19.298 38.142 1.00 79.00 106 HIS A C 1
ATOM 814 O O . HIS A 1 106 ? 35.086 -19.315 38.566 1.00 79.00 106 HIS A O 1
ATOM 820 N N . LEU A 1 107 ? 36.612 -20.042 37.100 1.00 78.12 107 LEU A N 1
ATOM 821 C CA . LEU A 1 107 ? 35.699 -20.940 36.381 1.00 78.12 107 LEU A CA 1
ATOM 822 C C . LEU A 1 107 ? 35.426 -22.247 37.126 1.00 78.12 107 LEU A C 1
ATOM 824 O O . LEU A 1 107 ? 34.351 -22.817 36.986 1.00 78.12 107 LEU A O 1
ATOM 828 N N . GLU A 1 108 ? 36.391 -22.706 37.921 1.00 82.69 108 GLU A N 1
ATOM 829 C CA . GLU A 1 108 ? 36.231 -23.841 38.837 1.00 82.69 108 GLU A CA 1
ATOM 830 C C . GLU A 1 108 ? 35.354 -23.474 40.050 1.00 82.69 108 GLU A C 1
ATOM 832 O O . GLU A 1 108 ? 34.842 -24.353 40.743 1.00 82.69 108 GLU A O 1
ATOM 837 N N . THR A 1 109 ? 35.134 -22.177 40.299 1.00 82.75 109 THR A N 1
ATOM 838 C CA . THR A 1 109 ? 34.182 -21.721 41.314 1.00 82.75 109 THR A CA 1
ATOM 839 C C . THR A 1 109 ? 32.760 -22.068 40.874 1.00 82.75 109 THR A C 1
ATOM 841 O O . THR A 1 109 ? 32.274 -21.563 39.864 1.00 82.75 109 THR A O 1
ATOM 844 N N . ALA A 1 110 ? 32.059 -22.891 41.656 1.00 78.31 110 ALA A N 1
ATOM 845 C CA . ALA A 1 110 ? 30.649 -23.184 41.428 1.00 78.31 110 ALA A CA 1
ATOM 846 C C . ALA A 1 110 ? 29.812 -21.900 41.559 1.00 78.31 110 ALA A C 1
ATOM 848 O O . ALA A 1 110 ? 29.632 -21.370 42.657 1.00 78.31 110 ALA A O 1
ATOM 849 N N . GLN A 1 111 ? 29.309 -21.395 40.432 1.00 75.31 111 GLN A N 1
ATOM 8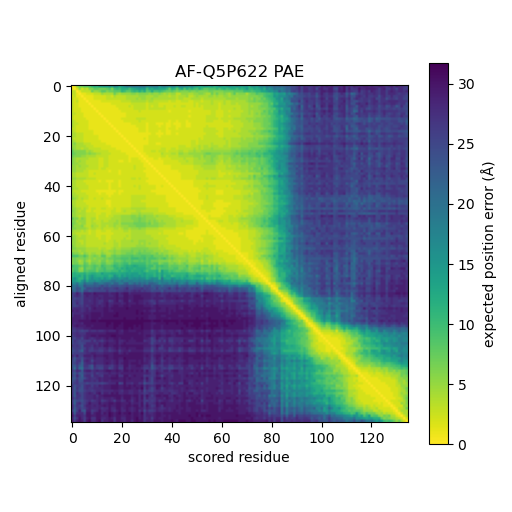50 C CA . GLN A 1 11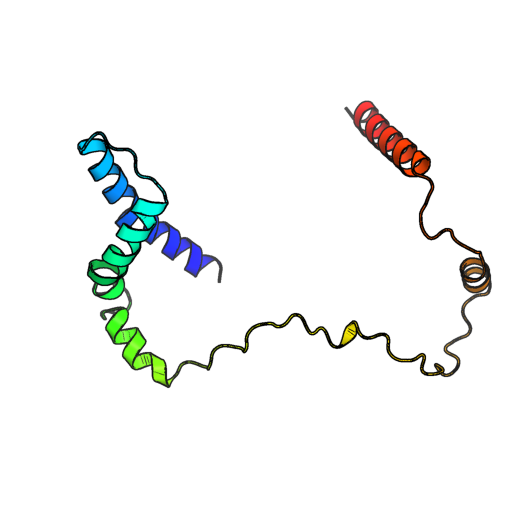1 ? 28.412 -20.244 40.401 1.00 75.31 111 GLN A CA 1
ATOM 851 C C . GLN A 1 111 ? 26.959 -20.726 40.363 1.00 75.31 111 GLN A C 1
ATOM 853 O O . GLN A 1 111 ? 26.636 -21.652 39.614 1.00 75.31 111 GLN A O 1
ATOM 858 N N . PRO A 1 112 ? 26.058 -20.130 41.159 1.00 81.31 112 PRO A N 1
ATOM 859 C CA . PRO A 1 112 ? 24.646 -20.457 41.071 1.00 81.31 112 PRO A CA 1
ATOM 860 C C . PRO A 1 112 ? 24.103 -20.019 39.704 1.00 81.31 112 PRO A C 1
ATOM 862 O O . PRO A 1 112 ? 24.451 -18.952 39.206 1.00 81.31 112 PRO A O 1
ATOM 865 N N . ALA A 1 113 ? 23.206 -20.817 39.119 1.00 80.50 113 ALA A N 1
ATOM 866 C CA . ALA A 1 113 ? 22.584 -20.508 37.825 1.00 80.50 113 ALA A CA 1
ATOM 867 C C . ALA A 1 113 ? 21.796 -19.181 37.827 1.00 80.50 113 ALA A C 1
ATOM 869 O O . ALA A 1 113 ? 21.535 -18.604 36.775 1.00 80.50 113 ALA A O 1
ATOM 870 N N . GLN A 1 114 ? 21.413 -18.707 39.013 1.00 82.25 114 GLN A N 1
ATOM 871 C CA . GLN A 1 114 ? 20.727 -17.443 39.233 1.00 82.25 114 GLN A CA 1
ATOM 872 C C . GLN 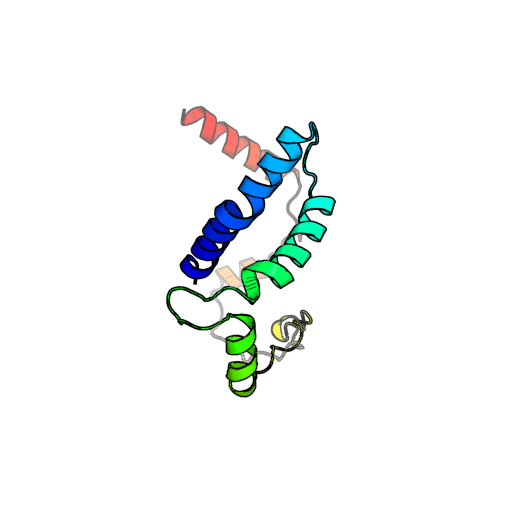A 1 114 ? 21.157 -16.844 40.574 1.00 82.25 114 GLN A C 1
ATOM 874 O O . GLN A 1 114 ? 21.349 -17.569 41.554 1.00 82.25 114 GLN A O 1
ATOM 879 N N . HIS A 1 115 ? 21.280 -15.519 40.638 1.00 83.19 115 HIS A N 1
ATOM 880 C CA . HIS A 1 115 ? 21.461 -14.833 41.914 1.00 83.19 115 HIS A CA 1
ATOM 881 C C . HIS A 1 115 ? 20.154 -14.870 42.727 1.00 83.19 115 HIS A C 1
ATOM 883 O O . HIS A 1 115 ? 19.069 -14.863 42.137 1.00 83.19 115 HIS A O 1
ATOM 889 N N . PRO A 1 116 ? 20.216 -14.894 44.072 1.00 90.44 116 PRO A N 1
ATOM 890 C CA . PRO A 1 116 ? 19.029 -14.715 44.904 1.00 90.44 116 PRO A CA 1
ATOM 891 C C . PRO A 1 116 ? 18.304 -13.412 44.549 1.00 90.44 116 PRO A C 1
ATOM 893 O O . PRO A 1 116 ? 18.957 -12.393 44.330 1.00 90.44 116 PRO A O 1
ATOM 896 N N . LEU A 1 117 ? 16.966 -13.422 44.544 1.00 89.06 117 LEU A N 1
ATOM 897 C CA . LEU A 1 117 ? 16.160 -12.260 44.134 1.00 89.06 117 LEU A CA 1
ATOM 898 C C . LEU A 1 117 ? 16.498 -10.978 44.915 1.00 89.06 117 LEU A C 1
ATOM 900 O O . LEU A 1 117 ? 16.567 -9.902 44.328 1.00 89.06 117 LEU A O 1
ATOM 904 N N . ALA A 1 118 ? 16.851 -11.125 46.194 1.00 92.00 118 ALA A N 1
ATOM 905 C CA . ALA A 1 118 ? 17.284 -10.032 47.064 1.00 92.00 118 ALA A CA 1
ATOM 906 C C . ALA A 1 118 ? 18.487 -9.230 46.522 1.00 92.00 118 ALA A C 1
ATOM 908 O O . ALA A 1 118 ? 18.644 -8.057 46.852 1.00 92.00 118 ALA A O 1
ATOM 909 N N . VAL A 1 119 ? 19.338 -9.834 45.682 1.00 89.44 119 VAL A N 1
ATOM 910 C CA . VAL A 1 119 ? 20.465 -9.136 45.039 1.00 89.44 119 VAL A CA 1
ATOM 911 C C . VAL A 1 119 ? 19.960 -8.102 44.031 1.00 89.44 119 VAL A C 1
ATOM 913 O O . VAL A 1 119 ? 20.492 -6.995 43.966 1.00 89.44 119 VAL A O 1
ATOM 916 N N . TYR A 1 120 ? 18.917 -8.435 43.267 1.00 89.38 120 TYR A N 1
ATOM 917 C CA . TYR A 1 120 ? 18.312 -7.510 42.309 1.00 89.38 120 TYR A CA 1
ATOM 918 C C . TYR A 1 120 ? 17.548 -6.395 43.020 1.00 89.38 120 TYR A C 1
ATOM 920 O O . TYR A 1 120 ? 17.645 -5.243 42.602 1.00 89.38 120 TYR A O 1
ATOM 928 N N . ASP A 1 121 ? 16.869 -6.717 44.123 1.00 91.88 121 ASP A N 1
ATOM 929 C CA . ASP A 1 121 ? 16.186 -5.721 44.953 1.00 91.88 121 ASP A CA 1
ATOM 930 C C . ASP A 1 121 ? 17.179 -4.689 45.511 1.00 91.88 121 ASP A C 1
ATOM 932 O O . ASP A 1 121 ? 16.954 -3.483 45.401 1.00 91.88 121 ASP A O 1
ATOM 936 N N . ALA A 1 122 ? 18.323 -5.142 46.037 1.00 93.31 122 ALA A N 1
ATOM 937 C CA . ALA A 1 122 ? 19.377 -4.260 46.539 1.00 93.31 122 ALA A CA 1
ATOM 938 C C . ALA A 1 122 ? 20.012 -3.402 45.427 1.00 93.31 122 ALA A C 1
ATOM 940 O O . ALA A 1 122 ? 20.264 -2.209 45.622 1.00 93.31 122 ALA A O 1
ATOM 941 N N . LEU A 1 123 ? 20.246 -3.977 44.241 1.00 93.00 123 LEU A N 1
ATOM 942 C CA . LEU A 1 123 ? 20.742 -3.230 43.079 1.00 93.00 123 LEU A CA 1
ATOM 943 C C . LEU A 1 123 ? 19.749 -2.149 42.639 1.00 93.00 123 LEU A C 1
ATOM 945 O O . LEU A 1 123 ? 20.156 -1.020 42.367 1.00 93.00 123 LEU A O 1
ATOM 949 N N . LEU A 1 124 ? 18.455 -2.472 42.608 1.00 92.81 124 LEU A N 1
ATOM 950 C CA . LEU A 1 124 ? 17.407 -1.529 42.228 1.00 92.81 124 LEU A CA 1
ATOM 951 C C . LEU A 1 124 ? 17.321 -0.359 43.217 1.00 92.81 124 LEU A C 1
ATOM 953 O O . LEU A 1 124 ? 17.275 0.792 42.789 1.00 92.81 124 LEU A O 1
ATOM 957 N N . GLN A 1 125 ? 17.387 -0.643 44.520 1.00 93.12 125 GLN A N 1
ATOM 958 C CA . GLN A 1 125 ? 17.426 0.382 45.570 1.00 93.12 125 GLN A CA 1
ATOM 959 C C . GLN A 1 125 ? 18.661 1.283 45.449 1.00 93.12 125 GLN A C 1
ATOM 961 O O . GLN A 1 125 ? 18.554 2.502 45.566 1.00 93.12 125 GLN A O 1
ATOM 966 N N . THR A 1 126 ? 19.827 0.700 45.156 1.00 92.00 126 THR A N 1
ATOM 967 C CA . THR A 1 126 ? 21.073 1.461 44.966 1.00 92.00 126 THR A CA 1
ATOM 968 C C . THR A 1 126 ? 20.966 2.415 43.772 1.00 92.00 126 THR A C 1
ATOM 970 O O . THR A 1 126 ? 21.387 3.568 43.853 1.00 92.00 126 THR A O 1
ATOM 973 N N . LEU A 1 127 ? 20.370 1.960 42.664 1.00 90.25 127 LEU A N 1
ATOM 974 C CA . LEU A 1 127 ? 20.149 2.791 41.478 1.00 90.25 127 LEU A CA 1
ATOM 975 C C . LEU A 1 127 ? 19.151 3.925 41.746 1.00 90.25 127 LEU A C 1
ATOM 977 O O . LEU A 1 127 ? 19.372 5.039 41.278 1.00 90.25 127 LEU A O 1
ATOM 981 N N . GLN A 1 128 ? 18.098 3.667 42.522 1.00 88.00 128 GLN A N 1
ATOM 982 C CA . GLN A 1 128 ? 17.120 4.686 42.919 1.00 88.00 128 GLN A CA 1
ATOM 983 C C . GLN A 1 128 ? 17.758 5.764 43.806 1.00 88.00 128 GLN A C 1
ATOM 985 O O . GLN A 1 128 ? 17.624 6.950 43.519 1.00 88.00 128 GLN A O 1
ATOM 990 N N . GLN A 1 129 ? 18.547 5.369 44.807 1.00 83.62 129 GLN A N 1
ATOM 991 C CA . GLN A 1 129 ? 19.271 6.314 45.667 1.00 83.62 129 GLN A CA 1
ATOM 992 C C . GLN A 1 129 ? 20.296 7.149 44.887 1.00 83.62 129 GLN A C 1
ATOM 994 O O . GLN A 1 129 ? 20.427 8.348 45.121 1.00 83.62 129 GLN A O 1
ATOM 999 N N . ALA A 1 130 ? 21.002 6.549 43.924 1.00 80.19 130 ALA A N 1
ATOM 1000 C CA . ALA A 1 130 ? 21.928 7.284 43.063 1.00 80.19 130 ALA A CA 1
ATOM 1001 C C . ALA A 1 130 ? 21.215 8.326 42.177 1.00 80.19 130 ALA A C 1
ATOM 1003 O O . ALA A 1 130 ? 21.794 9.368 41.875 1.00 80.19 130 ALA A O 1
ATOM 1004 N N . GLN A 1 131 ? 19.965 8.068 41.779 1.00 75.69 131 GLN A N 1
ATOM 1005 C CA . GLN A 1 131 ? 19.139 9.027 41.040 1.00 75.69 131 GLN A CA 1
ATOM 1006 C C . GLN A 1 131 ? 18.602 10.153 41.931 1.00 75.69 131 GLN A C 1
ATOM 1008 O O . GLN A 1 131 ? 18.495 11.283 41.465 1.00 75.69 131 GLN A O 1
ATOM 1013 N N . GLU A 1 132 ? 18.305 9.867 43.197 1.00 70.81 132 GLU A N 1
ATOM 1014 C CA . GLU A 1 132 ? 17.828 10.859 44.170 1.00 70.81 132 GLU A CA 1
ATOM 1015 C C . GLU A 1 132 ? 18.942 11.788 44.674 1.00 70.81 132 GLU A C 1
ATOM 1017 O O . GLU A 1 132 ? 18.690 12.960 44.919 1.00 70.81 132 GLU A O 1
ATOM 1022 N N . ILE A 1 133 ? 20.179 11.297 44.796 1.00 67.38 133 ILE A N 1
ATOM 1023 C CA . ILE A 1 133 ? 21.340 12.103 45.225 1.00 67.38 133 ILE A CA 1
ATOM 1024 C C . ILE A 1 133 ? 21.891 12.972 44.074 1.00 67.38 133 ILE A C 1
ATOM 1026 O O . ILE A 1 133 ? 22.597 13.952 44.310 1.00 67.38 133 ILE A O 1
ATOM 1030 N N . GLY A 1 134 ? 21.587 12.616 42.822 1.00 56.50 134 GLY A N 1
ATOM 1031 C CA . GLY A 1 134 ? 22.009 13.345 41.622 1.00 56.50 134 GLY A CA 1
ATOM 1032 C C . GLY A 1 134 ? 21.035 14.422 41.121 1.00 56.50 134 GLY A C 1
ATOM 1033 O O . GLY A 1 134 ? 21.314 15.009 40.073 1.00 56.50 134 GLY A O 1
ATOM 1034 N N . ALA A 1 135 ? 19.917 14.656 41.816 1.00 49.91 135 ALA A N 1
ATOM 1035 C CA . ALA A 1 135 ? 18.893 15.662 41.505 1.00 49.91 135 ALA A CA 1
ATOM 1036 C C . ALA A 1 135 ? 18.906 16.805 42.532 1.00 49.91 135 ALA A C 1
ATOM 1038 O O . ALA A 1 135 ? 18.643 17.956 42.113 1.00 49.91 135 ALA A O 1
#

Sequence (135 aa):
TKGKVERFNGYLRRSFYVPLVAQFKQAGLVLDAATATVQVRRWLDEVANVRVHGTTGEQPVARLAAERAALQALAPPWRGDIEGARPQAEAAHDEGPVRPPAVRAHLETAQPAQHPLAVYDALLQTLQQAQEIGA

Foldseek 3Di:
DVVVVVVVVVCCCPPPVVVVQVVQVVVVHGDDPVNSVVRVVVCCVPPQQQDQDPPPRHRNVVVCVVCVVVDDDDDDPDPVPDVVPDPDDPDPPDDDDPDPPVVVVVVVPDDPPDDDPVVVVVVVVVVVVVVVVVD

Secondary structure (DSSP, 8-state):
-HHHHHHHHHHHIIIIIHHHHHHHHHTT-PPPHHHHHHHHHHHIIIIITTSPPTTTSS-HHHHHHHHGGGSPPPPPP-----GGGS----------S---HHHHHHHHS---SS--HHHHHHHHHHHHHHHHHT-

InterPro domains:
  IPR001584 Integrase, catalytic core [PS50994] (1-68)

pLDDT: mean 86.52, std 13.33, range [49.91, 98.06]

Mean predicted aligned error: 16.02 Å

Solvent-accessible surface area (backbone atoms only — not comparable to full-atom values): 8544 Å² total; per-residue (Å²): 112,73,69,61,56,52,53,48,53,54,46,47,43,66,75,47,49,51,58,51,50,52,53,30,50,75,72,76,43,84,86,49,70,70,60,49,55,56,52,48,54,52,41,38,66,74,42,64,31,62,36,70,35,91,88,74,73,42,28,52,53,63,50,50,62,68,48,52,84,78,54,79,79,79,76,75,81,86,81,80,82,57,81,85,72,56,81,70,75,86,67,85,70,74,86,62,82,82,69,56,68,71,61,48,57,56,68,72,46,88,72,71,99,62,79,63,69,68,59,56,55,52,53,52,52,52,54,51,52,54,54,64,75,72,108

Organism: Aromatoleum aromaticum (strain DSM 19018 / LMG 30748 / EbN1) (NCBI:txid76114)

Radius of gyration: 30.12 Å; Cα contacts (8 Å, |Δi|>4): 37; chains: 1; bounding box: 69×48×64 Å